Protein AF-A0A949GZ49-F1 (afdb_monomer)

Structure (mmCIF, N/CA/C/O backbone):
data_AF-A0A949GZ49-F1
#
_entry.id   AF-A0A949GZ49-F1
#
loop_
_atom_site.group_PDB
_atom_site.id
_atom_site.type_symbol
_atom_site.label_atom_id
_atom_site.label_alt_id
_atom_site.label_comp_id
_atom_site.label_asym_id
_atom_site.label_entity_id
_atom_site.label_seq_id
_atom_site.pdbx_PDB_ins_code
_atom_site.Cartn_x
_atom_site.Cartn_y
_atom_site.Cartn_z
_atom_site.occupancy
_atom_site.B_iso_or_equiv
_atom_site.auth_seq_id
_atom_site.auth_comp_id
_atom_site.auth_asym_id
_atom_site.auth_atom_id
_atom_site.pdbx_PDB_model_num
ATOM 1 N N . ASP A 1 1 ? -13.780 -8.168 5.987 1.00 76.44 1 ASP A N 1
ATOM 2 C CA . ASP A 1 1 ? -13.188 -8.749 7.211 1.00 76.44 1 ASP A CA 1
ATOM 3 C C . ASP A 1 1 ? -11.994 -7.956 7.719 1.00 76.44 1 ASP A C 1
ATOM 5 O O . ASP A 1 1 ? -12.125 -7.357 8.774 1.00 76.44 1 ASP A O 1
ATOM 9 N N . TYR A 1 2 ? -10.907 -7.809 6.954 1.00 85.75 2 TYR A N 1
ATOM 10 C CA . TYR A 1 2 ? -9.703 -7.082 7.402 1.00 85.75 2 TYR A CA 1
ATOM 11 C C . TYR A 1 2 ? -9.931 -5.658 7.941 1.00 85.75 2 TYR A C 1
ATOM 13 O O . TYR A 1 2 ? -9.357 -5.313 8.965 1.00 85.75 2 TYR A O 1
ATOM 21 N N . LEU A 1 3 ? -10.785 -4.834 7.319 1.00 88.12 3 LEU A N 1
ATOM 22 C CA . LEU A 1 3 ? -11.087 -3.490 7.844 1.00 88.12 3 LEU A CA 1
ATOM 23 C C . LEU A 1 3 ? -11.721 -3.550 9.244 1.00 88.12 3 LEU A C 1
ATOM 25 O O . LEU A 1 3 ? -11.321 -2.817 10.144 1.00 88.12 3 LEU A O 1
ATOM 29 N N . ILE A 1 4 ? -12.680 -4.456 9.438 1.00 89.75 4 ILE A N 1
ATOM 30 C CA . ILE A 1 4 ? -13.320 -4.661 10.742 1.00 89.75 4 ILE A CA 1
ATOM 31 C C . ILE A 1 4 ? -12.276 -5.166 11.742 1.00 89.75 4 ILE A C 1
ATOM 33 O O . ILE A 1 4 ? -12.217 -4.661 12.858 1.00 89.75 4 ILE A O 1
ATOM 37 N N . SER A 1 5 ? -11.402 -6.091 11.331 1.00 92.00 5 SER A N 1
ATOM 38 C CA . SER A 1 5 ? -10.297 -6.576 12.162 1.00 92.00 5 SER A CA 1
ATOM 39 C C . SER A 1 5 ? -9.353 -5.446 12.586 1.00 92.00 5 SER A C 1
ATOM 41 O O . SER A 1 5 ? -9.060 -5.331 13.773 1.00 92.00 5 SER A O 1
ATOM 43 N N . ALA A 1 6 ? -8.941 -4.572 11.660 1.00 91.31 6 ALA A N 1
ATOM 44 C CA . ALA A 1 6 ? -8.099 -3.414 11.962 1.00 91.31 6 ALA A CA 1
ATOM 45 C C . ALA A 1 6 ? -8.765 -2.480 12.980 1.00 91.31 6 ALA A C 1
ATOM 47 O O . ALA A 1 6 ? -8.128 -2.051 13.935 1.00 91.31 6 ALA A O 1
ATOM 48 N N . MET A 1 7 ? -10.062 -2.205 12.817 1.00 92.38 7 MET A N 1
ATOM 49 C CA . MET A 1 7 ? -10.809 -1.369 13.758 1.00 92.38 7 MET A CA 1
ATOM 50 C C . MET A 1 7 ? -11.010 -2.047 15.120 1.00 92.38 7 MET A C 1
ATOM 52 O O . MET A 1 7 ? -11.008 -1.366 16.137 1.00 92.38 7 MET A O 1
ATOM 56 N N . SER A 1 8 ? -11.144 -3.375 15.157 1.00 93.62 8 SER A N 1
ATOM 57 C CA . SER A 1 8 ? -11.405 -4.133 16.390 1.00 93.62 8 SER A CA 1
ATOM 58 C C . SER A 1 8 ? -10.213 -4.236 17.344 1.00 93.62 8 SER A C 1
ATOM 60 O O . SER A 1 8 ? -10.407 -4.481 18.531 1.00 93.62 8 SER A O 1
ATOM 62 N N . VAL A 1 9 ? -8.984 -4.061 16.843 1.00 94.00 9 VAL A N 1
ATOM 63 C CA . VAL A 1 9 ? -7.762 -4.075 17.670 1.00 94.00 9 VAL A CA 1
ATOM 64 C C . VAL A 1 9 ? -7.407 -2.694 18.232 1.00 94.00 9 VAL A C 1
ATOM 66 O O . VAL A 1 9 ? -6.477 -2.571 19.033 1.00 94.00 9 VAL A O 1
ATOM 69 N N . MET A 1 10 ? -8.148 -1.661 17.825 1.00 93.19 10 MET A N 1
ATOM 70 C CA . MET A 1 10 ? -8.032 -0.297 18.331 1.00 93.19 10 MET A CA 1
ATOM 71 C C . MET A 1 10 ? -9.111 -0.017 19.391 1.00 93.19 10 MET A C 1
ATOM 73 O O . MET A 1 10 ? -10.138 -0.699 19.419 1.00 93.19 10 MET A O 1
ATOM 77 N N . PRO A 1 11 ? -8.912 0.988 20.265 1.00 92.38 11 PRO A N 1
ATOM 78 C CA . PRO A 1 11 ? -9.971 1.470 21.147 1.00 92.38 11 PRO A CA 1
ATOM 79 C C . PRO A 1 11 ? -11.220 1.890 20.364 1.00 92.38 11 PRO A C 1
ATOM 81 O O . PRO A 1 11 ? -11.144 2.240 19.188 1.00 92.38 11 PRO A O 1
ATOM 84 N N . GLN A 1 12 ? -12.379 1.897 21.020 1.00 93.00 12 GLN A N 1
ATOM 85 C CA . GLN A 1 12 ? -13.604 2.366 20.382 1.00 93.00 12 GLN A CA 1
ATOM 86 C C . GLN A 1 12 ? -13.526 3.887 20.137 1.00 93.00 12 GLN A C 1
ATOM 88 O O . GLN A 1 12 ? -13.326 4.632 21.096 1.00 93.00 12 GLN A O 1
ATOM 93 N N . PRO A 1 13 ? -13.707 4.367 18.892 1.00 94.12 13 PRO A N 1
ATOM 94 C CA . PRO A 1 13 ? -13.773 5.799 18.613 1.00 94.12 13 PRO A CA 1
ATOM 95 C C . PRO A 1 13 ? -15.098 6.396 19.101 1.00 94.12 13 PRO A C 1
ATOM 97 O O . PRO A 1 13 ? -16.122 5.707 19.137 1.00 94.12 13 PRO A O 1
ATOM 100 N N . ALA A 1 14 ? -15.108 7.700 19.383 1.00 94.81 14 ALA A N 1
ATOM 101 C CA . ALA A 1 14 ? -16.332 8.425 19.732 1.00 94.81 14 ALA A CA 1
ATOM 102 C C . ALA A 1 14 ? -17.316 8.489 18.550 1.00 94.81 14 ALA A C 1
ATOM 104 O O . ALA A 1 14 ? -18.533 8.418 18.725 1.00 94.81 14 ALA A O 1
ATOM 105 N N . ALA A 1 15 ? -16.786 8.591 17.329 1.00 95.94 15 ALA A N 1
ATOM 106 C CA . ALA A 1 15 ? -17.558 8.554 16.096 1.00 95.94 15 ALA A CA 1
ATOM 107 C C . ALA A 1 15 ? -16.725 7.997 14.937 1.00 95.94 15 ALA A C 1
ATOM 109 O O . ALA A 1 15 ? -15.505 8.148 14.900 1.00 95.94 15 ALA A O 1
ATOM 110 N N . VAL A 1 1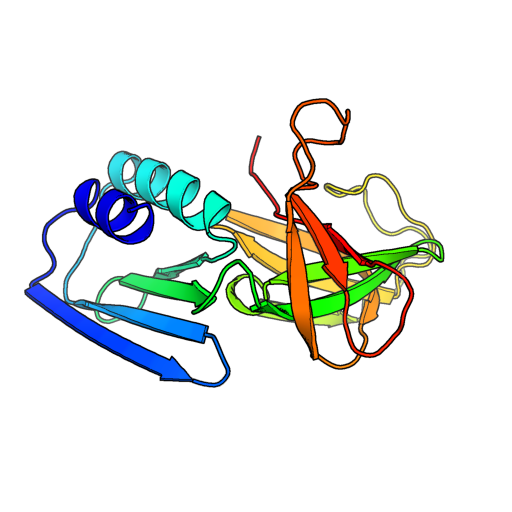6 ? -17.409 7.400 13.959 1.00 96.25 16 VAL A N 1
ATOM 111 C CA . VAL A 1 16 ? -16.810 6.938 12.702 1.00 96.25 16 VAL A CA 1
ATOM 112 C C . VAL A 1 16 ? -17.462 7.684 11.547 1.00 96.25 16 VAL A C 1
ATOM 114 O O . VAL A 1 16 ? -18.686 7.658 11.407 1.00 96.25 16 VAL A O 1
ATOM 117 N N . LYS A 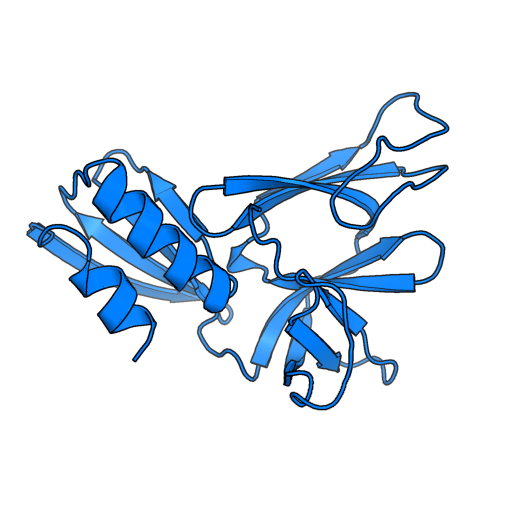1 17 ? -16.658 8.331 10.701 1.00 96.50 17 LYS A N 1
ATOM 118 C CA . LYS A 1 17 ? -17.128 8.972 9.465 1.00 96.50 17 LYS A CA 1
ATOM 119 C C . LYS A 1 17 ? -16.378 8.385 8.281 1.00 96.50 17 LYS A C 1
ATOM 121 O O . LYS A 1 17 ? -15.156 8.364 8.270 1.00 96.50 17 LYS A O 1
ATOM 126 N N . GLY A 1 18 ? -17.115 7.901 7.288 1.00 95.81 18 GLY A N 1
ATOM 127 C CA . GLY A 1 18 ? -16.549 7.312 6.080 1.00 95.81 18 GLY A CA 1
ATOM 128 C C . GLY A 1 18 ? -16.884 8.137 4.846 1.00 95.81 18 GLY A C 1
ATOM 129 O O . GLY A 1 18 ? -18.010 8.608 4.695 1.00 95.81 18 GLY A O 1
ATOM 130 N N . SER A 1 19 ? -15.930 8.265 3.931 1.00 96.75 19 SER A N 1
ATOM 131 C CA . SER A 1 19 ? -16.175 8.760 2.578 1.00 96.75 19 SER A CA 1
ATOM 132 C C . SER A 1 19 ? -15.391 7.943 1.555 1.00 96.75 19 SER A C 1
ATOM 134 O O . SER A 1 19 ? -14.380 7.321 1.877 1.00 96.75 19 SER A O 1
ATOM 136 N N . CYS A 1 20 ? -15.874 7.917 0.314 1.00 96.31 20 CYS A N 1
ATOM 137 C CA . CYS A 1 20 ? -15.210 7.245 -0.797 1.00 96.31 20 CYS A CA 1
ATOM 138 C C . CYS A 1 20 ? -15.026 8.235 -1.943 1.00 96.31 20 CYS A C 1
ATOM 140 O O . CYS A 1 20 ? -16.000 8.823 -2.414 1.00 96.31 20 CYS A O 1
ATOM 142 N 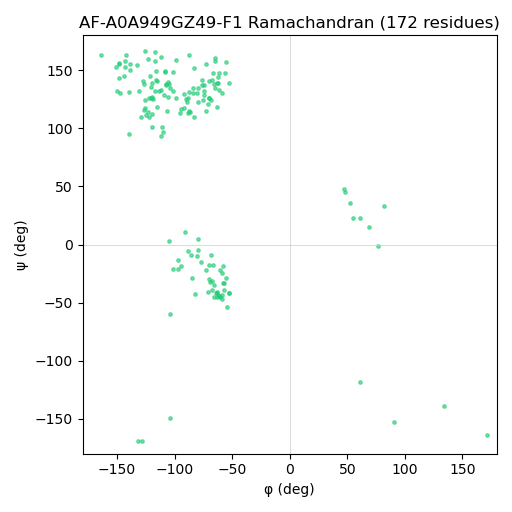N . GLN A 1 21 ? -13.789 8.419 -2.397 1.00 93.38 21 GLN A N 1
ATOM 143 C CA . GLN A 1 21 ? -13.458 9.287 -3.525 1.00 93.38 21 GLN A CA 1
ATOM 144 C C . GLN A 1 21 ? -12.394 8.612 -4.383 1.00 93.38 21 GLN A C 1
ATOM 146 O O . GLN A 1 21 ? -11.391 8.133 -3.862 1.00 93.38 21 GLN A O 1
ATOM 151 N N . HIS A 1 22 ? -12.597 8.563 -5.703 1.00 91.00 22 HIS A N 1
ATOM 152 C CA . HIS A 1 22 ? -11.626 8.000 -6.656 1.00 91.00 22 HIS A CA 1
ATOM 153 C C . HIS A 1 22 ? -11.050 6.633 -6.227 1.00 91.00 22 HIS A C 1
ATOM 155 O O . HIS A 1 22 ? -9.837 6.436 -6.231 1.00 91.00 22 HIS A O 1
ATOM 161 N N . GLN A 1 23 ? -11.923 5.704 -5.824 1.00 92.62 23 GLN A N 1
ATOM 162 C CA . GLN A 1 23 ? -11.565 4.364 -5.327 1.00 92.62 23 GLN A CA 1
ATOM 163 C C . GLN A 1 23 ? -10.697 4.332 -4.061 1.00 92.62 23 GLN A C 1
ATOM 165 O O . GLN A 1 23 ? -9.999 3.357 -3.790 1.00 92.62 23 GLN A O 1
ATOM 170 N N . THR A 1 24 ? -10.735 5.401 -3.275 1.00 95.81 24 THR A N 1
ATOM 171 C CA . THR A 1 24 ? -10.056 5.500 -1.983 1.00 95.81 24 THR A CA 1
ATOM 172 C C . THR A 1 24 ? -11.101 5.744 -0.904 1.00 95.81 24 THR A C 1
ATOM 174 O O . THR A 1 24 ? -11.923 6.653 -1.025 1.00 95.81 24 THR A O 1
ATOM 177 N N . LEU A 1 25 ? -11.089 4.909 0.129 1.00 97.12 25 LEU A N 1
ATOM 178 C CA . LEU A 1 25 ? -11.856 5.074 1.352 1.00 97.12 25 LEU A CA 1
ATOM 179 C C . LEU A 1 25 ? -11.060 5.926 2.334 1.00 97.12 25 LEU A C 1
ATOM 181 O O . LEU A 1 25 ? -9.898 5.636 2.612 1.00 97.12 25 LEU A O 1
ATOM 185 N N . PHE A 1 26 ? -11.720 6.935 2.885 1.00 97.44 26 PHE A N 1
ATOM 186 C CA . PHE A 1 26 ? -11.232 7.740 3.995 1.00 97.44 26 PHE A CA 1
ATOM 187 C C . PHE A 1 26 ? -12.158 7.490 5.176 1.00 97.44 26 PHE A C 1
ATOM 189 O O . PHE A 1 26 ? -13.362 7.737 5.071 1.00 97.44 26 PHE A O 1
ATOM 196 N N . ILE A 1 27 ? -11.614 6.960 6.268 1.00 97.44 27 ILE A N 1
ATOM 197 C CA . ILE A 1 27 ? -12.371 6.625 7.473 1.00 97.44 27 ILE A CA 1
ATOM 198 C C . ILE A 1 27 ? -11.761 7.387 8.640 1.00 97.44 27 ILE A C 1
ATOM 200 O O . ILE A 1 27 ? -10.659 7.072 9.079 1.00 97.44 27 ILE A O 1
ATOM 204 N N . ASP A 1 28 ? -12.496 8.373 9.131 1.00 97.00 28 ASP A N 1
ATOM 205 C CA . ASP A 1 28 ? -12.145 9.165 10.300 1.00 97.00 28 ASP A CA 1
ATOM 206 C C . ASP A 1 28 ? -12.684 8.502 11.563 1.00 97.00 28 ASP A C 1
ATOM 208 O O . ASP A 1 28 ? -13.878 8.203 11.664 1.00 97.00 28 ASP A O 1
ATOM 212 N N . LEU A 1 29 ? -11.788 8.283 12.519 1.00 96.44 29 LEU A N 1
ATOM 213 C CA . LEU A 1 29 ? -12.030 7.694 13.827 1.00 96.44 29 LEU A CA 1
ATOM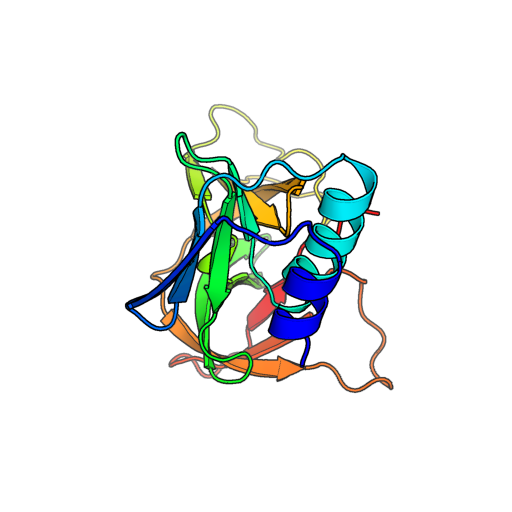 214 C C . LEU A 1 29 ? -11.814 8.787 14.879 1.00 96.44 29 LEU A C 1
ATOM 216 O O . LEU A 1 29 ? -10.685 9.047 15.304 1.00 96.44 29 LEU A O 1
ATOM 220 N N . ALA A 1 30 ? -12.903 9.458 15.251 1.00 95.75 30 ALA A N 1
ATOM 221 C CA . ALA A 1 30 ? -12.858 10.638 16.107 1.00 95.75 30 ALA A CA 1
ATOM 222 C C . ALA A 1 30 ? -12.468 10.291 17.552 1.00 95.75 30 ALA A C 1
ATOM 224 O O . ALA A 1 30 ? -12.931 9.287 18.101 1.00 95.75 30 ALA A O 1
ATOM 225 N N . GLU A 1 31 ? -11.647 11.157 18.150 1.00 92.81 31 GLU A N 1
ATOM 226 C CA . GLU A 1 31 ? -11.147 11.101 19.531 1.00 92.81 31 GLU A CA 1
ATOM 227 C C . GLU A 1 31 ? -10.438 9.782 19.877 1.00 92.81 31 GLU A C 1
ATOM 229 O O . GLU A 1 31 ? -10.331 9.384 21.037 1.00 92.81 31 GLU A O 1
ATOM 234 N N . LEU A 1 32 ? -9.946 9.076 18.857 1.00 91.12 32 LEU A N 1
ATOM 235 C CA . LEU A 1 32 ? -9.269 7.807 19.041 1.00 91.12 32 LEU A CA 1
ATOM 236 C C . LEU A 1 32 ? -7.777 8.037 19.277 1.00 91.12 32 LEU A C 1
ATOM 238 O O . LEU A 1 32 ? -7.038 8.432 18.376 1.00 91.12 32 LEU A O 1
ATOM 242 N N . HIS A 1 33 ? -7.339 7.719 20.491 1.00 87.88 33 HIS A N 1
ATOM 243 C CA . HIS A 1 33 ? -5.932 7.648 20.868 1.00 87.88 33 HIS A CA 1
ATOM 244 C C . HIS A 1 33 ? -5.566 6.185 21.119 1.00 87.88 33 HIS A C 1
ATOM 246 O O . HIS A 1 33 ? -5.908 5.609 22.152 1.00 87.88 33 HIS A O 1
ATOM 252 N N . ALA A 1 34 ? -4.910 5.558 20.143 1.00 86.44 34 ALA A N 1
ATOM 253 C CA . ALA A 1 34 ? -4.453 4.180 20.266 1.00 86.44 34 ALA A CA 1
ATOM 254 C C . ALA A 1 34 ? -3.097 4.127 20.981 1.00 86.44 34 ALA A C 1
ATOM 256 O O . ALA A 1 34 ? -2.181 4.874 20.647 1.00 86.44 34 ALA A O 1
ATOM 257 N N . GLY A 1 35 ? -2.949 3.209 21.939 1.00 90.56 35 GLY A N 1
ATOM 258 C CA . GLY A 1 35 ? -1.626 2.854 22.455 1.00 90.56 35 GLY A CA 1
ATOM 259 C C . GLY A 1 35 ? -0.767 2.202 21.365 1.00 90.56 35 GLY A C 1
ATOM 260 O O . GLY A 1 35 ? -1.303 1.633 20.411 1.00 90.56 35 GLY A O 1
ATOM 261 N N . ALA A 1 36 ? 0.558 2.245 21.531 1.00 91.25 36 ALA A N 1
ATOM 262 C CA . ALA A 1 36 ? 1.515 1.764 20.529 1.00 91.25 36 ALA A CA 1
ATOM 263 C C . ALA A 1 36 ? 1.236 0.321 20.062 1.00 91.25 36 ALA A C 1
ATOM 265 O O . ALA A 1 36 ? 1.246 0.054 18.867 1.00 91.25 36 ALA A O 1
ATOM 266 N N . GLU A 1 37 ? 0.897 -0.588 20.981 1.00 93.81 37 GLU A N 1
ATOM 267 C CA . GLU A 1 37 ? 0.622 -1.995 20.655 1.00 93.81 37 GLU A CA 1
ATOM 268 C C . GLU A 1 37 ? -0.633 -2.172 19.777 1.00 93.81 37 GLU A C 1
ATOM 270 O O . GLU A 1 37 ? -0.621 -2.913 18.791 1.00 93.81 37 GLU A O 1
ATOM 275 N N . SER A 1 38 ? -1.729 -1.484 20.113 1.00 93.88 38 SER A N 1
ATOM 276 C CA . SER A 1 38 ? -2.960 -1.501 19.311 1.00 93.88 38 SER A CA 1
ATOM 277 C C . SER A 1 38 ? -2.725 -0.905 17.928 1.00 93.88 38 SER A C 1
ATOM 279 O O . SER A 1 38 ? -3.221 -1.438 16.934 1.00 93.88 38 SER A O 1
ATOM 281 N N . LEU A 1 39 ? -1.956 0.184 17.863 1.00 94.12 39 LEU A N 1
ATOM 282 C CA . LEU A 1 39 ? -1.634 0.854 16.613 1.00 94.12 39 LEU A CA 1
ATOM 283 C C . LEU A 1 39 ? -0.731 -0.010 15.724 1.00 94.12 39 LEU A C 1
ATOM 285 O O . LEU A 1 39 ? -0.969 -0.087 14.524 1.00 94.12 39 LEU A O 1
ATOM 289 N N . GLU A 1 40 ? 0.237 -0.726 16.295 1.00 94.25 40 GLU A N 1
ATOM 290 C CA . GLU A 1 40 ? 1.089 -1.672 15.566 1.00 94.25 40 GLU A CA 1
ATOM 291 C C . GLU A 1 40 ? 0.271 -2.839 14.986 1.00 94.25 40 GLU A C 1
ATOM 293 O O . GLU A 1 40 ? 0.402 -3.183 13.809 1.00 94.25 40 GLU A O 1
ATOM 298 N N . LYS A 1 41 ? -0.639 -3.422 15.780 1.00 94.75 41 LYS A N 1
ATOM 299 C CA . LYS A 1 41 ? -1.552 -4.480 15.309 1.00 94.75 41 LYS A CA 1
ATOM 300 C C . LYS A 1 41 ? -2.452 -3.983 14.177 1.00 94.75 41 LYS A C 1
ATOM 302 O O . LYS A 1 41 ? -2.604 -4.672 13.168 1.00 94.75 41 LYS A O 1
ATOM 307 N N . ALA A 1 42 ? -3.025 -2.788 14.327 1.00 95.56 42 ALA A N 1
ATOM 308 C CA . ALA A 1 42 ? -3.832 -2.164 13.284 1.00 95.56 42 ALA A CA 1
ATOM 309 C C . ALA A 1 42 ? -2.996 -1.874 12.028 1.00 95.56 42 ALA A C 1
ATOM 311 O O . ALA A 1 42 ? -3.456 -2.150 10.922 1.00 95.56 42 ALA A O 1
ATOM 312 N N . SER A 1 43 ? -1.761 -1.388 12.199 1.00 95.19 43 SER A N 1
ATOM 313 C CA . SER A 1 43 ? -0.811 -1.105 11.120 1.00 95.19 43 SER A CA 1
ATOM 314 C C . SER A 1 43 ? -0.601 -2.331 10.240 1.00 95.19 43 SER A C 1
ATOM 316 O O . SER A 1 43 ? -0.871 -2.259 9.045 1.00 95.19 43 SER A O 1
ATOM 318 N N . LYS A 1 44 ? -0.250 -3.483 10.828 1.00 94.06 44 LYS A N 1
ATOM 319 C CA . LYS A 1 44 ? -0.020 -4.738 10.087 1.00 94.06 44 LYS A CA 1
ATOM 320 C C . LYS A 1 44 ? -1.237 -5.158 9.257 1.00 94.06 44 LYS A C 1
ATOM 322 O O . LYS A 1 44 ? -1.103 -5.596 8.119 1.00 94.06 44 LYS A O 1
ATOM 327 N N . ILE A 1 45 ? -2.446 -4.977 9.789 1.00 94.88 45 ILE A N 1
ATOM 328 C CA . ILE A 1 45 ? -3.681 -5.291 9.054 1.00 94.88 45 ILE A CA 1
ATOM 329 C C . ILE A 1 45 ? -3.923 -4.281 7.921 1.00 94.88 45 ILE A C 1
ATOM 331 O O . ILE A 1 45 ? -4.316 -4.659 6.818 1.00 94.88 45 ILE A O 1
ATOM 335 N N . VAL A 1 46 ? -3.678 -2.994 8.167 1.00 95.94 46 VAL A N 1
ATOM 336 C CA . VAL A 1 46 ? -3.824 -1.929 7.164 1.00 95.94 46 VAL A CA 1
ATOM 337 C C . VAL A 1 46 ? -2.783 -2.048 6.041 1.00 95.94 46 VAL A C 1
ATOM 339 O O . VAL A 1 46 ? -3.102 -1.746 4.890 1.00 95.94 46 VAL A O 1
ATOM 342 N N . GLN A 1 47 ? -1.585 -2.556 6.333 1.00 94.06 47 GLN A N 1
ATOM 343 C CA . GLN A 1 47 ? -0.563 -2.886 5.333 1.00 94.06 47 GLN A CA 1
ATOM 344 C C . GLN A 1 47 ? -1.052 -3.964 4.360 1.00 94.06 47 GLN A C 1
ATOM 346 O O . GLN A 1 47 ? -0.939 -3.776 3.151 1.00 94.06 47 GLN A O 1
ATOM 351 N N . ILE A 1 48 ? -1.693 -5.033 4.855 1.00 91.75 48 ILE A N 1
ATOM 352 C CA . ILE A 1 48 ? -2.316 -6.078 4.010 1.00 91.75 48 ILE A CA 1
ATOM 353 C C . ILE A 1 48 ? -3.376 -5.476 3.073 1.00 91.75 48 ILE A C 1
ATOM 355 O O . ILE A 1 48 ? -3.549 -5.918 1.940 1.00 91.75 48 ILE A O 1
ATOM 359 N N . LEU A 1 49 ? -4.072 -4.434 3.530 1.00 93.38 49 LEU A N 1
ATOM 360 C CA . LEU A 1 49 ? -5.052 -3.692 2.737 1.00 93.38 49 LEU A CA 1
ATOM 361 C C . LEU A 1 49 ? -4.421 -2.677 1.767 1.00 93.38 49 LEU A C 1
ATOM 363 O O . LEU A 1 49 ? -5.158 -1.929 1.128 1.00 93.38 49 LEU A O 1
ATOM 367 N N . ALA A 1 50 ? -3.091 -2.621 1.663 1.00 95.12 50 ALA A N 1
ATOM 368 C CA . ALA A 1 50 ? -2.348 -1.631 0.889 1.00 95.12 50 ALA A CA 1
ATOM 369 C C . ALA A 1 50 ? -2.819 -0.193 1.163 1.00 95.12 50 ALA A C 1
ATOM 371 O O . ALA A 1 50 ? -3.058 0.603 0.245 1.00 95.12 50 ALA A O 1
ATOM 372 N N . GLY A 1 51 ? -3.004 0.124 2.444 1.00 96.81 51 GLY A N 1
ATOM 373 C CA . GLY A 1 51 ? -3.418 1.437 2.912 1.00 96.81 51 GLY A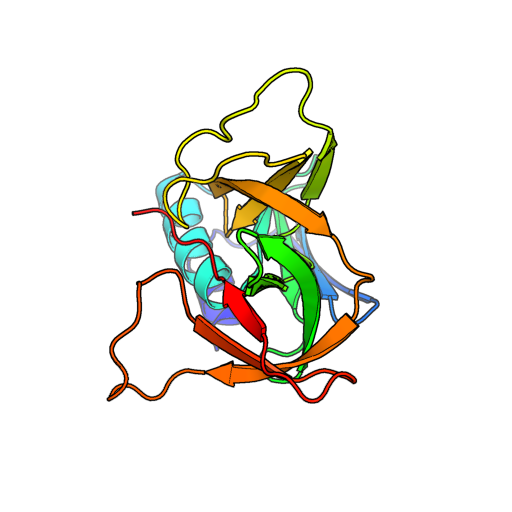 CA 1
ATOM 374 C C . GLY A 1 51 ? -2.503 1.987 3.996 1.00 96.81 51 GLY A C 1
ATOM 375 O O . GLY A 1 51 ? -1.425 1.452 4.269 1.00 96.81 51 GLY A O 1
ATOM 376 N N . ARG A 1 52 ? -2.948 3.073 4.625 1.00 97.62 52 ARG A N 1
ATOM 377 C CA . ARG A 1 52 ? -2.217 3.746 5.698 1.00 97.62 52 ARG A CA 1
ATOM 378 C C . ARG A 1 52 ? -3.123 4.271 6.799 1.00 97.62 52 ARG A C 1
ATOM 380 O O . ARG A 1 52 ? -4.329 4.434 6.613 1.00 97.62 52 ARG A O 1
ATOM 387 N N . ILE A 1 53 ? -2.495 4.564 7.926 1.00 97.31 53 ILE A N 1
ATOM 388 C CA . ILE A 1 53 ? -3.064 5.226 9.090 1.00 97.31 53 ILE A CA 1
ATOM 389 C C . ILE A 1 53 ? -2.367 6.583 9.226 1.00 97.31 53 ILE A C 1
ATOM 391 O O . ILE A 1 53 ? -1.142 6.686 9.143 1.00 97.31 53 ILE A O 1
ATOM 395 N N . GLU A 1 54 ? -3.146 7.640 9.406 1.00 95.81 54 GLU A N 1
ATOM 396 C CA . GLU A 1 54 ? -2.653 8.986 9.682 1.00 95.81 54 GLU A CA 1
ATOM 397 C C . GLU A 1 54 ? -3.212 9.476 11.014 1.00 95.81 54 GLU A C 1
ATOM 399 O O . GLU A 1 54 ? -4.404 9.339 11.287 1.00 95.81 54 GLU A O 1
ATOM 404 N N . GLU A 1 55 ? -2.354 10.081 11.829 1.00 93.56 55 GLU A N 1
ATOM 405 C CA . GLU A 1 55 ? -2.810 10.896 12.947 1.00 93.56 55 GLU A CA 1
ATOM 406 C C . GLU A 1 55 ? -3.345 12.228 12.422 1.00 93.56 55 GLU A C 1
ATOM 408 O O . GLU A 1 55 ? -2.764 12.865 11.540 1.00 93.56 55 GLU A O 1
ATOM 413 N N . THR A 1 56 ? -4.471 12.649 12.977 1.00 92.81 56 THR A N 1
ATOM 414 C CA . THR A 1 56 ? -5.123 13.921 12.683 1.00 92.81 56 THR A CA 1
ATOM 415 C C . THR A 1 56 ? -5.345 14.678 13.987 1.00 92.81 56 THR A C 1
ATOM 417 O O . THR A 1 56 ? -5.281 14.103 15.072 1.00 92.81 56 THR A O 1
ATOM 420 N N . ALA A 1 57 ? -5.671 15.968 13.898 1.00 90.44 57 ALA A N 1
ATOM 421 C CA . ALA A 1 57 ? -6.026 16.752 15.081 1.00 90.44 57 ALA A CA 1
ATOM 422 C C . ALA A 1 57 ? -7.269 16.210 15.821 1.00 90.44 57 ALA A C 1
ATOM 424 O O . ALA A 1 57 ? -7.439 16.491 17.003 1.00 90.44 57 ALA A O 1
ATOM 425 N N . GLU A 1 58 ? -8.127 15.443 15.139 1.00 90.44 58 GLU A N 1
ATOM 426 C CA . GLU A 1 58 ? -9.397 14.935 15.670 1.00 90.44 58 GLU A CA 1
ATOM 427 C C . GLU A 1 58 ? -9.349 13.441 16.039 1.00 90.44 58 GLU A C 1
ATOM 429 O O . GLU A 1 58 ? -10.373 12.893 16.433 1.00 90.44 58 GLU A O 1
ATOM 434 N N . GLY A 1 59 ? -8.203 12.759 15.912 1.00 95.06 59 GLY A N 1
ATOM 435 C CA . GLY A 1 59 ? -8.079 11.310 16.126 1.00 95.06 59 GLY A CA 1
ATOM 436 C C . GLY A 1 59 ? -7.272 10.635 15.019 1.00 95.06 59 GLY A C 1
ATOM 437 O O . GLY A 1 59 ? -6.286 11.198 14.543 1.00 95.06 59 GLY A O 1
ATOM 438 N N . LEU A 1 60 ? -7.695 9.454 14.562 1.00 96.38 60 LEU A N 1
ATOM 439 C CA . LEU A 1 60 ? -7.018 8.721 13.483 1.00 96.38 60 LEU A CA 1
ATOM 440 C C . LEU A 1 60 ? -7.822 8.730 12.184 1.00 96.38 60 LEU A C 1
ATOM 442 O O . LEU A 1 60 ? -9.050 8.688 12.195 1.00 96.38 60 LEU A O 1
ATOM 446 N N . ARG A 1 61 ? -7.117 8.683 11.056 1.00 97.12 61 ARG A N 1
ATOM 447 C CA . ARG A 1 61 ? -7.690 8.472 9.728 1.00 97.12 61 ARG A CA 1
ATOM 448 C C . ARG A 1 61 ? -7.102 7.219 9.094 1.00 97.12 61 ARG A C 1
ATOM 450 O O . ARG A 1 61 ? -5.890 7.109 8.940 1.00 97.12 61 ARG A O 1
ATOM 457 N N . LEU A 1 62 ? -7.963 6.302 8.664 1.00 97.81 62 LEU A N 1
ATOM 458 C CA . LEU A 1 62 ? -7.585 5.200 7.780 1.00 97.81 62 LEU A CA 1
ATOM 459 C C . LEU A 1 62 ? -7.793 5.636 6.330 1.00 97.81 62 LEU A C 1
ATOM 461 O O . LEU A 1 62 ? -8.872 6.113 5.969 1.00 97.81 62 LEU A O 1
ATOM 465 N N . ILE A 1 63 ? -6.774 5.447 5.498 1.00 98.06 63 ILE A N 1
ATOM 466 C CA . ILE A 1 63 ? -6.830 5.703 4.058 1.00 98.06 63 ILE A CA 1
ATOM 467 C C . ILE A 1 63 ? -6.547 4.385 3.360 1.00 98.06 63 ILE A C 1
ATOM 469 O O . ILE A 1 63 ? -5.446 3.847 3.451 1.00 98.06 63 ILE A O 1
ATOM 473 N N . LEU A 1 64 ? -7.561 3.842 2.695 1.00 97.25 64 LEU A N 1
ATOM 474 C CA . LEU A 1 64 ? -7.550 2.484 2.159 1.00 97.25 64 LEU A CA 1
ATOM 475 C C . LEU A 1 64 ? -8.050 2.486 0.714 1.00 97.25 64 LEU A C 1
ATOM 477 O O . LEU A 1 64 ? -8.864 3.334 0.350 1.00 97.25 64 LEU A O 1
ATOM 481 N N . PRO A 1 65 ? -7.660 1.522 -0.123 1.00 96.19 65 PRO A N 1
ATOM 482 C CA . PRO A 1 65 ? -8.367 1.281 -1.370 1.00 96.19 65 PRO A CA 1
ATOM 483 C C . PRO A 1 65 ? -9.819 0.868 -1.105 1.00 96.19 65 PRO A C 1
ATOM 485 O O . PRO A 1 65 ? -10.109 0.127 -0.168 1.00 96.19 65 PRO A O 1
ATOM 488 N N . SER A 1 66 ? -10.749 1.295 -1.959 1.00 94.88 66 SER A N 1
ATOM 489 C CA . SER A 1 66 ? -12.144 0.836 -1.883 1.00 94.88 66 SER A CA 1
ATOM 490 C C . SER A 1 66 ? -12.345 -0.575 -2.439 1.00 94.88 66 SER A C 1
ATOM 492 O O . SER A 1 66 ? -13.404 -1.167 -2.251 1.00 94.88 66 SER A O 1
ATOM 494 N N . SER A 1 67 ? -11.364 -1.095 -3.178 1.00 92.75 67 SER A N 1
ATOM 495 C CA . SER A 1 67 ? -11.353 -2.441 -3.743 1.00 92.75 67 SER A CA 1
ATOM 496 C C . SER A 1 67 ? -9.914 -2.934 -3.848 1.00 92.75 67 SER A C 1
ATOM 498 O O . SER A 1 67 ? -9.063 -2.222 -4.368 1.00 92.75 67 SER A O 1
ATOM 500 N N . LEU A 1 68 ? -9.656 -4.162 -3.394 1.00 88.75 68 LEU A N 1
ATOM 501 C CA . LEU A 1 68 ? -8.361 -4.829 -3.579 1.00 88.75 68 LEU A CA 1
ATOM 502 C C . LEU A 1 68 ? -8.248 -5.567 -4.915 1.00 88.75 68 LEU A C 1
ATOM 504 O O . LEU A 1 68 ? -7.167 -6.024 -5.245 1.00 88.75 68 LEU A O 1
ATOM 508 N N . SER A 1 69 ? -9.338 -5.694 -5.676 1.00 92.94 69 SER A N 1
ATOM 509 C CA . SER A 1 69 ? -9.323 -6.270 -7.028 1.00 92.94 69 SER A CA 1
ATOM 510 C C . SER A 1 69 ? -9.203 -5.199 -8.110 1.00 92.94 69 SER A C 1
ATOM 512 O O . SER A 1 69 ? -8.871 -5.510 -9.251 1.00 92.94 69 SER A O 1
ATOM 514 N N . ARG A 1 70 ? -9.506 -3.939 -7.772 1.00 94.19 70 ARG A N 1
ATOM 515 C CA . ARG A 1 70 ? -9.428 -2.788 -8.670 1.00 94.19 70 ARG A CA 1
ATOM 516 C C . ARG A 1 70 ? -8.854 -1.591 -7.916 1.00 94.19 70 ARG A C 1
ATOM 518 O O . ARG A 1 70 ? -9.580 -0.888 -7.215 1.00 94.19 70 ARG A O 1
ATOM 525 N N . LEU A 1 71 ? -7.547 -1.406 -8.050 1.00 94.75 71 LEU A N 1
ATOM 526 C CA . LEU A 1 71 ? -6.748 -0.469 -7.271 1.00 94.75 71 LEU A CA 1
ATOM 527 C C . LEU A 1 71 ? -6.452 0.791 -8.070 1.00 94.75 71 LEU A C 1
ATOM 529 O O . LEU A 1 71 ? -5.939 0.719 -9.185 1.00 94.75 71 LEU A O 1
ATOM 533 N N . ARG A 1 72 ? -6.671 1.957 -7.461 1.00 96.38 72 ARG A N 1
ATOM 534 C CA . ARG A 1 72 ? -6.002 3.177 -7.911 1.00 96.38 72 ARG A CA 1
ATOM 535 C C . ARG A 1 72 ? -4.538 3.097 -7.488 1.00 96.38 72 ARG A C 1
ATOM 537 O O . ARG A 1 72 ? -4.239 3.082 -6.295 1.00 96.38 72 ARG A O 1
ATOM 544 N N . ALA A 1 73 ? -3.648 3.044 -8.462 1.00 96.56 73 ALA A N 1
ATOM 545 C CA . ALA A 1 73 ? -2.233 2.794 -8.272 1.00 96.56 73 ALA A CA 1
ATOM 546 C C . ALA A 1 73 ? -1.378 3.984 -8.723 1.00 96.56 73 ALA A C 1
ATOM 548 O O . ALA A 1 73 ? -1.800 4.816 -9.533 1.00 96.56 73 ALA A O 1
ATOM 549 N N . VAL A 1 74 ? -0.160 4.037 -8.188 1.00 97.50 74 VAL A N 1
ATOM 550 C CA . VAL A 1 74 ? 0.915 4.941 -8.603 1.00 97.50 74 VAL A CA 1
ATOM 551 C C . VAL A 1 74 ? 1.983 4.104 -9.288 1.00 97.50 74 VAL A C 1
ATOM 553 O O . VAL A 1 74 ? 2.801 3.499 -8.589 1.00 97.50 74 VAL A O 1
ATOM 556 N N . PRO A 1 75 ? 1.978 4.022 -10.629 1.00 97.06 75 PRO A N 1
ATOM 557 C CA . PRO A 1 75 ? 3.012 3.301 -11.340 1.00 97.06 75 PRO A CA 1
ATOM 558 C C . PRO A 1 75 ? 4.297 4.130 -11.385 1.00 97.06 75 PRO A C 1
ATOM 560 O O . PRO A 1 75 ? 4.268 5.350 -11.560 1.00 97.06 75 PRO A O 1
ATOM 563 N N . PHE A 1 76 ? 5.434 3.466 -11.254 1.00 96.25 76 PHE A N 1
ATOM 564 C CA . PHE A 1 76 ? 6.753 4.076 -11.336 1.00 96.25 76 PHE A CA 1
ATOM 565 C C . PHE A 1 76 ? 7.728 3.127 -12.023 1.00 96.25 76 PHE A C 1
ATOM 567 O O . PHE A 1 76 ? 7.555 1.909 -11.989 1.00 96.25 76 PHE A O 1
ATOM 574 N N . VAL A 1 77 ? 8.743 3.691 -12.667 1.00 94.19 77 VAL A N 1
ATOM 575 C CA . VAL A 1 77 ? 9.786 2.914 -13.339 1.00 94.19 77 VAL A CA 1
ATOM 576 C C . VAL A 1 77 ? 11.067 2.993 -12.542 1.00 94.19 77 VAL A C 1
ATOM 578 O O . VAL A 1 77 ? 11.436 4.055 -12.037 1.00 94.19 77 VAL A O 1
ATOM 581 N N . ARG A 1 78 ? 11.741 1.854 -12.439 1.00 92.06 78 ARG A N 1
ATOM 582 C CA . ARG A 1 78 ? 13.047 1.723 -11.809 1.00 92.06 78 ARG A CA 1
ATOM 583 C C . ARG A 1 78 ? 13.838 0.641 -12.522 1.00 92.06 78 ARG A C 1
ATOM 585 O O . ARG A 1 78 ? 13.329 -0.468 -12.692 1.00 92.06 78 ARG A O 1
ATOM 592 N N . ASN A 1 79 ? 15.081 0.939 -12.900 1.00 90.25 79 ASN A N 1
ATOM 593 C CA . ASN A 1 79 ? 15.973 -0.011 -13.579 1.00 90.25 79 ASN A CA 1
ATOM 594 C C . ASN A 1 79 ? 15.306 -0.649 -14.821 1.00 90.25 79 ASN A C 1
ATOM 596 O O . ASN A 1 79 ? 15.479 -1.834 -15.096 1.00 90.25 79 ASN A O 1
ATOM 600 N N . GLY A 1 80 ? 14.485 0.124 -15.542 1.00 89.81 80 GLY A N 1
ATOM 601 C CA . GLY A 1 80 ? 13.751 -0.335 -16.728 1.00 89.81 80 GLY A CA 1
ATOM 602 C C . GLY A 1 80 ? 12.517 -1.212 -16.463 1.00 89.81 80 GLY A C 1
ATOM 603 O O . GLY A 1 80 ? 11.833 -1.576 -17.416 1.00 89.81 80 GLY A O 1
ATOM 604 N N . LEU A 1 81 ? 12.193 -1.528 -15.205 1.00 93.06 81 LEU A N 1
ATOM 605 C CA . LEU A 1 81 ? 10.992 -2.276 -14.822 1.00 93.06 81 LEU A CA 1
ATOM 606 C C . LEU A 1 81 ? 9.909 -1.339 -14.287 1.00 93.06 81 LEU A C 1
ATOM 608 O O . LEU A 1 81 ? 10.212 -0.328 -13.654 1.00 93.06 81 LEU A O 1
ATOM 612 N N . THR A 1 82 ? 8.642 -1.696 -14.515 1.00 94.69 82 THR A N 1
ATOM 613 C CA . THR A 1 82 ? 7.499 -0.945 -13.980 1.00 94.69 82 THR A CA 1
ATOM 614 C C . THR A 1 82 ? 6.972 -1.624 -12.720 1.00 94.69 82 THR A C 1
ATOM 616 O O . THR A 1 82 ? 6.615 -2.804 -12.724 1.00 94.69 82 THR A O 1
ATOM 619 N N . TYR A 1 83 ? 6.881 -0.839 -11.657 1.00 96.50 83 TYR A N 1
ATOM 620 C CA . TYR A 1 83 ? 6.304 -1.195 -10.369 1.00 96.50 83 TYR A CA 1
ATOM 621 C C . TYR A 1 83 ? 5.098 -0.305 -10.097 1.00 96.50 83 TYR A C 1
ATOM 623 O O . TYR A 1 83 ? 4.914 0.730 -10.740 1.00 96.50 83 TYR A O 1
ATOM 631 N N . ALA A 1 84 ? 4.279 -0.678 -9.124 1.00 97.12 84 ALA A N 1
ATOM 632 C CA . ALA A 1 84 ? 3.206 0.172 -8.649 1.00 97.12 84 ALA A CA 1
ATOM 633 C C . ALA A 1 84 ? 2.930 -0.047 -7.167 1.00 97.12 84 ALA A C 1
ATOM 635 O O . ALA A 1 84 ? 2.955 -1.171 -6.671 1.00 97.12 84 ALA A O 1
ATOM 636 N N . VAL A 1 85 ? 2.604 1.044 -6.482 1.00 97.25 85 VAL A N 1
ATOM 637 C CA . VAL A 1 85 ? 2.067 1.033 -5.116 1.00 97.25 85 VAL A CA 1
ATOM 638 C C . VAL A 1 85 ? 0.621 1.505 -5.130 1.00 97.25 85 VAL A C 1
ATOM 640 O O . VAL A 1 85 ? 0.175 2.173 -6.067 1.00 97.25 85 VAL A O 1
ATOM 643 N N . SER A 1 86 ? -0.120 1.194 -4.072 1.00 96.94 86 SER A N 1
ATOM 644 C CA . SER A 1 86 ? -1.455 1.753 -3.878 1.00 96.94 86 SER A CA 1
ATOM 645 C C . SER A 1 86 ? -1.391 3.275 -3.718 1.00 96.94 86 SER A C 1
ATOM 647 O O . SER A 1 86 ? -0.555 3.804 -2.982 1.00 96.94 86 SER A O 1
ATOM 649 N N . TRP A 1 87 ? -2.329 3.996 -4.339 1.00 97.00 87 TRP A N 1
ATOM 650 C CA . TRP A 1 87 ? -2.508 5.432 -4.093 1.00 97.00 87 TRP A CA 1
ATOM 651 C C . TRP A 1 87 ? -2.764 5.730 -2.611 1.00 97.00 87 TRP A C 1
ATOM 653 O O . TRP A 1 87 ? -2.309 6.745 -2.090 1.00 97.00 87 TRP A O 1
ATOM 663 N N . ALA A 1 88 ? -3.435 4.814 -1.910 1.00 97.25 88 ALA A N 1
ATOM 664 C CA . ALA A 1 88 ? -3.699 4.950 -0.485 1.00 97.25 88 ALA A CA 1
ATOM 665 C C . ALA A 1 88 ? -2.421 4.891 0.372 1.00 97.25 88 ALA A C 1
ATOM 667 O O . ALA A 1 88 ? -2.439 5.368 1.499 1.00 97.25 88 ALA A O 1
ATOM 668 N N . GLN A 1 89 ? -1.299 4.393 -0.152 1.00 97.06 89 GLN A N 1
ATOM 669 C CA . GLN A 1 89 ? 0.001 4.413 0.531 1.00 97.06 89 GLN A CA 1
ATOM 670 C C . GLN A 1 89 ? 0.882 5.588 0.094 1.00 97.06 89 GLN A C 1
ATOM 672 O O . GLN A 1 89 ? 1.792 5.985 0.817 1.00 97.06 89 GLN A O 1
ATOM 677 N N . PHE A 1 90 ? 0.631 6.169 -1.077 1.00 97.50 90 PHE A N 1
ATOM 678 C CA . PHE A 1 90 ? 1.455 7.246 -1.612 1.00 97.50 90 PHE A CA 1
ATOM 679 C C . PHE A 1 90 ? 1.218 8.578 -0.888 1.00 97.50 90 PHE A C 1
ATOM 681 O O . PHE A 1 90 ? 0.074 9.006 -0.709 1.00 97.50 90 PHE A O 1
ATOM 688 N N . ILE A 1 91 ? 2.310 9.249 -0.505 1.00 96.94 91 ILE A N 1
ATOM 689 C CA . ILE A 1 91 ? 2.285 10.594 0.084 1.00 96.94 91 ILE A CA 1
ATOM 690 C C . ILE A 1 91 ? 2.729 11.620 -0.957 1.00 96.94 91 ILE A C 1
ATOM 692 O O . ILE A 1 91 ? 1.984 12.551 -1.262 1.00 96.94 91 ILE A O 1
ATOM 696 N N . ARG A 1 92 ? 3.952 11.481 -1.485 1.00 96.69 92 ARG A N 1
ATOM 697 C CA . ARG A 1 92 ? 4.531 12.431 -2.448 1.00 96.69 92 ARG A CA 1
ATOM 698 C C . ARG A 1 92 ? 5.745 11.859 -3.175 1.00 96.69 92 ARG A C 1
ATOM 700 O O . ARG A 1 92 ? 6.359 10.907 -2.708 1.00 96.69 92 ARG A O 1
ATOM 707 N N . ALA A 1 93 ? 6.115 12.493 -4.285 1.00 96.12 93 ALA A N 1
ATOM 708 C CA . ALA A 1 93 ? 7.362 12.248 -5.002 1.00 96.12 93 ALA A CA 1
ATOM 709 C C . ALA A 1 93 ? 8.222 13.518 -4.980 1.00 96.12 93 ALA A C 1
ATOM 711 O O . ALA A 1 93 ? 7.730 14.607 -5.271 1.00 96.12 93 ALA A O 1
ATOM 712 N N . GLU A 1 94 ? 9.498 13.378 -4.634 1.00 94.25 94 GLU A N 1
ATOM 713 C CA . GLU A 1 94 ? 10.459 14.478 -4.525 1.00 94.25 94 GLU A CA 1
ATOM 714 C C . GLU A 1 94 ? 11.620 14.251 -5.494 1.00 94.25 94 GLU A C 1
ATOM 7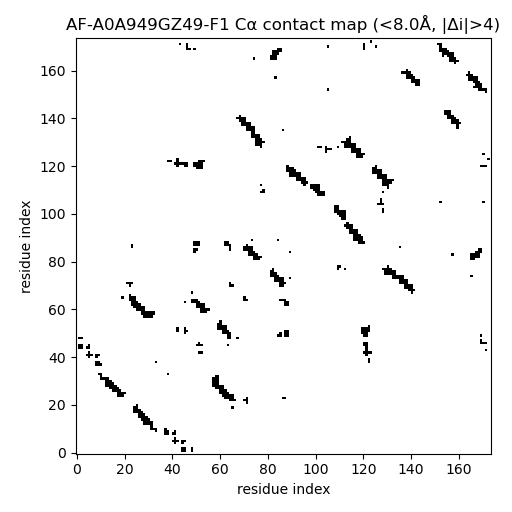16 O O . GLU A 1 94 ? 12.120 13.134 -5.610 1.00 94.25 94 GLU A O 1
ATOM 721 N N . THR A 1 95 ? 12.087 15.300 -6.174 1.00 91.38 95 THR A N 1
ATOM 722 C CA . THR A 1 95 ? 13.293 15.204 -7.008 1.00 91.38 95 THR A CA 1
ATOM 723 C C . THR A 1 95 ? 14.533 15.055 -6.134 1.00 91.38 95 THR A C 1
ATOM 725 O O . THR A 1 95 ? 14.796 15.893 -5.269 1.00 91.38 95 THR A O 1
ATOM 728 N N . VAL A 1 96 ? 15.328 14.021 -6.396 1.00 86.69 96 VAL A N 1
ATOM 729 C CA . VAL A 1 96 ? 16.608 13.806 -5.718 1.00 86.69 96 VAL A CA 1
ATOM 730 C C . VAL A 1 96 ? 17.655 14.716 -6.358 1.00 86.69 96 VAL A C 1
ATOM 732 O O . VAL A 1 96 ? 17.884 14.674 -7.566 1.00 86.69 96 VAL A O 1
ATOM 735 N N . LYS A 1 97 ? 18.292 15.577 -5.558 1.00 72.69 97 LYS A N 1
ATOM 736 C CA . LYS A 1 97 ? 19.398 16.426 -6.019 1.00 72.69 97 LYS A CA 1
ATOM 737 C C . LYS A 1 97 ? 20.726 15.707 -5.781 1.00 72.69 97 LYS A C 1
ATOM 739 O O . LYS A 1 97 ? 21.094 15.489 -4.634 1.00 72.69 97 LYS A O 1
ATOM 744 N N . GLY A 1 98 ? 21.459 15.410 -6.855 1.00 61.84 98 GLY A N 1
ATOM 745 C CA . GLY A 1 98 ? 22.900 15.139 -6.787 1.00 61.84 98 GLY A CA 1
ATOM 746 C C . GLY A 1 98 ? 23.343 13.730 -6.383 1.00 61.84 98 GLY A C 1
ATOM 747 O O . GLY A 1 98 ? 24.402 13.614 -5.779 1.00 61.84 98 GLY A O 1
ATOM 748 N N . ALA A 1 99 ? 22.608 12.668 -6.721 1.00 52.59 99 ALA A N 1
ATOM 749 C CA . ALA A 1 99 ? 23.091 11.307 -6.487 1.00 52.59 99 ALA A CA 1
ATOM 750 C C . ALA A 1 99 ? 22.977 10.447 -7.755 1.00 52.59 99 ALA A C 1
ATOM 752 O O . ALA A 1 99 ? 21.886 10.088 -8.183 1.00 52.59 99 ALA A O 1
ATOM 753 N N . GLU A 1 100 ? 24.128 10.110 -8.345 1.00 53.56 100 GLU A N 1
ATOM 754 C CA . GLU A 1 100 ? 24.260 9.114 -9.422 1.00 53.56 100 GLU A CA 1
ATOM 755 C C . GLU A 1 100 ? 23.968 7.677 -8.920 1.00 53.56 100 GLU A C 1
ATOM 757 O O . GLU A 1 100 ? 23.767 6.761 -9.715 1.00 53.56 100 GLU A O 1
ATOM 762 N N . SER A 1 101 ? 23.832 7.491 -7.601 1.00 55.16 101 SER A N 1
ATOM 763 C CA . SER A 1 101 ? 23.377 6.271 -6.926 1.00 55.16 101 SER A CA 1
ATOM 764 C C . SER A 1 101 ? 22.193 6.589 -6.005 1.00 55.16 101 SER A C 1
ATOM 766 O O . SER A 1 101 ? 22.351 7.353 -5.050 1.00 55.16 101 SER A O 1
ATOM 768 N N . GLY A 1 102 ? 21.017 6.013 -6.261 1.00 57.62 102 GLY A N 1
ATOM 769 C CA . GLY A 1 102 ? 19.951 6.010 -5.259 1.00 57.62 102 GLY A CA 1
ATOM 770 C C . GLY A 1 102 ? 20.387 5.124 -4.086 1.00 57.62 102 GLY A C 1
ATOM 771 O O . GLY A 1 102 ? 21.066 4.123 -4.324 1.00 57.62 102 GLY A O 1
ATOM 772 N N . PRO A 1 103 ? 20.087 5.484 -2.830 1.00 69.69 103 PRO A N 1
ATOM 773 C CA . PRO A 1 103 ? 20.425 4.625 -1.704 1.00 69.69 103 PRO A CA 1
ATOM 774 C C . PRO A 1 103 ? 19.631 3.316 -1.782 1.00 69.69 103 PRO A C 1
ATOM 776 O O . PRO A 1 103 ? 18.606 3.235 -2.466 1.00 69.69 103 PRO A O 1
ATOM 779 N N . ASP A 1 104 ? 20.119 2.301 -1.078 1.00 81.00 104 ASP A N 1
ATOM 780 C CA . ASP A 1 104 ? 19.422 1.026 -0.961 1.00 81.00 104 ASP A CA 1
ATOM 781 C C . ASP A 1 104 ? 18.063 1.234 -0.284 1.00 81.00 104 ASP A C 1
ATOM 783 O O . ASP A 1 104 ? 17.952 1.913 0.740 1.00 81.00 104 ASP A O 1
ATOM 787 N N . ASP A 1 105 ? 17.027 0.646 -0.870 1.00 87.94 105 ASP A N 1
ATOM 788 C CA . ASP A 1 105 ? 15.686 0.597 -0.302 1.00 87.94 105 ASP A CA 1
ATOM 789 C C . ASP A 1 105 ? 15.124 -0.829 -0.358 1.00 87.94 105 ASP A C 1
ATOM 791 O O . ASP A 1 105 ? 15.833 -1.795 -0.644 1.00 87.94 105 ASP A O 1
ATOM 795 N N . LEU A 1 106 ? 13.828 -0.969 -0.080 1.00 88.69 106 LEU A N 1
ATOM 796 C CA . LEU A 1 106 ? 13.127 -2.253 -0.071 1.00 88.69 106 LEU A CA 1
ATOM 797 C C . LEU A 1 106 ? 13.254 -3.034 -1.394 1.00 88.69 106 LEU A C 1
ATOM 799 O O . LEU A 1 106 ? 13.218 -4.262 -1.385 1.00 88.69 106 LEU A O 1
ATOM 803 N N . LEU A 1 107 ? 13.413 -2.339 -2.526 1.00 90.50 107 LEU A N 1
ATOM 804 C CA . LEU A 1 107 ? 13.557 -2.946 -3.853 1.00 90.50 107 LEU A CA 1
ATOM 805 C C . LEU A 1 107 ? 15.032 -3.205 -4.218 1.00 90.50 107 LEU A C 1
ATOM 807 O O . LEU A 1 107 ? 15.341 -3.515 -5.371 1.00 90.50 107 LEU A O 1
ATOM 811 N N . GLY A 1 108 ? 15.947 -3.064 -3.255 1.00 88.50 108 GLY A N 1
ATOM 812 C CA . GLY A 1 108 ? 17.387 -3.244 -3.409 1.00 88.50 108 GLY A CA 1
ATOM 813 C C . GLY A 1 108 ? 18.112 -1.951 -3.781 1.00 88.50 108 GLY A C 1
ATOM 814 O O . GLY A 1 108 ? 17.662 -0.849 -3.473 1.00 88.50 108 GLY A O 1
ATOM 815 N N . SER A 1 109 ? 19.242 -2.081 -4.471 1.00 85.50 109 SER A N 1
ATOM 816 C CA . SER A 1 109 ? 20.035 -0.942 -4.946 1.00 85.50 109 SER A CA 1
ATOM 817 C C . SER A 1 109 ? 19.500 -0.387 -6.269 1.00 85.50 109 SER A C 1
ATOM 819 O O . SER A 1 109 ? 18.926 -1.109 -7.091 1.00 85.50 109 SER A O 1
ATOM 821 N N . THR A 1 110 ? 19.712 0.905 -6.521 1.00 83.94 110 THR A N 1
ATOM 822 C CA . THR A 1 110 ? 19.400 1.529 -7.814 1.00 83.94 110 THR A CA 1
ATOM 823 C C . THR A 1 110 ? 20.425 2.593 -8.172 1.00 83.94 110 THR A C 1
ATOM 825 O O . THR A 1 110 ? 20.921 3.315 -7.312 1.00 83.94 110 THR A O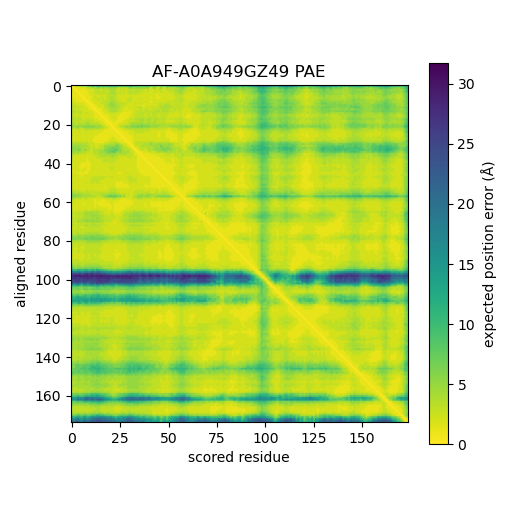 1
ATOM 828 N N . GLN A 1 111 ? 20.738 2.722 -9.458 1.00 79.06 111 GLN A N 1
ATOM 829 C CA . GLN A 1 111 ? 21.591 3.801 -9.960 1.00 79.06 111 GLN A CA 1
ATOM 830 C C . GLN A 1 111 ? 20.753 4.802 -10.748 1.00 79.06 111 GLN A C 1
ATOM 832 O O . GLN A 1 111 ? 19.749 4.431 -11.344 1.00 79.06 111 GLN A O 1
ATOM 837 N N . GLY A 1 112 ? 21.139 6.077 -10.719 1.00 76.12 112 GLY A N 1
ATOM 838 C CA . GLY A 1 112 ? 20.490 7.117 -11.522 1.00 76.12 112 GLY A CA 1
ATOM 839 C C . GLY A 1 112 ? 19.056 7.489 -11.126 1.00 76.12 112 GLY A C 1
ATOM 840 O O . GLY A 1 112 ? 18.391 8.174 -11.906 1.00 76.12 112 GLY A O 1
ATOM 841 N N . ALA A 1 113 ? 18.587 7.093 -9.936 1.00 84.62 113 ALA A N 1
ATOM 842 C CA . ALA A 1 113 ? 17.251 7.440 -9.463 1.00 84.62 113 ALA A CA 1
ATOM 843 C C . ALA A 1 113 ? 17.060 8.962 -9.393 1.00 84.62 113 ALA A C 1
ATOM 845 O O . ALA A 1 113 ? 17.859 9.694 -8.806 1.00 84.62 113 ALA A O 1
ATOM 846 N N . ARG A 1 114 ? 15.959 9.440 -9.973 1.00 89.69 114 ARG A N 1
ATOM 847 C CA . ARG A 1 114 ? 15.637 10.873 -10.072 1.00 89.69 114 ARG A CA 1
ATOM 848 C C . ARG A 1 114 ? 14.608 11.308 -9.044 1.00 89.69 114 ARG A C 1
ATOM 850 O O . ARG A 1 114 ? 14.502 12.500 -8.748 1.00 89.69 114 ARG A O 1
ATOM 857 N N . LEU A 1 115 ? 13.843 10.355 -8.521 1.00 93.44 115 LEU A N 1
ATOM 858 C CA . LEU A 1 115 ? 12.727 10.586 -7.621 1.00 93.44 115 LEU A CA 1
ATOM 859 C C . LEU A 1 115 ? 12.869 9.746 -6.352 1.00 93.44 115 LEU A C 1
ATOM 861 O O . LEU A 1 115 ? 13.242 8.576 -6.405 1.00 93.44 115 LEU A O 1
ATOM 865 N N . CYS A 1 116 ? 12.517 10.351 -5.221 1.00 93.69 116 CYS A N 1
ATOM 866 C CA . CYS A 1 116 ? 12.241 9.669 -3.965 1.00 93.69 116 CYS A CA 1
ATOM 867 C C . CYS A 1 116 ? 10.729 9.701 -3.729 1.00 93.69 116 CYS A C 1
ATOM 869 O O . CYS A 1 116 ? 10.130 10.768 -3.569 1.00 93.69 116 CYS A O 1
ATOM 871 N N . LEU A 1 117 ? 10.104 8.530 -3.744 1.00 95.81 117 LEU A N 1
ATOM 872 C CA . LEU A 1 117 ? 8.697 8.328 -3.438 1.00 95.81 117 LEU A CA 1
ATOM 873 C C . LEU A 1 117 ? 8.568 8.126 -1.932 1.00 95.81 117 LEU A C 1
ATOM 875 O O . LEU A 1 117 ? 9.069 7.146 -1.387 1.00 95.81 117 LEU A O 1
ATOM 879 N N . ARG A 1 118 ? 7.891 9.055 -1.262 1.00 96.56 118 ARG A N 1
ATOM 880 C CA . ARG A 1 118 ? 7.523 8.935 0.147 1.00 96.56 118 ARG A CA 1
ATOM 881 C C . ARG A 1 118 ? 6.175 8.243 0.237 1.00 96.56 118 ARG A C 1
ATOM 883 O O . ARG A 1 118 ? 5.184 8.716 -0.327 1.00 96.56 118 ARG A O 1
ATOM 890 N N . LEU A 1 11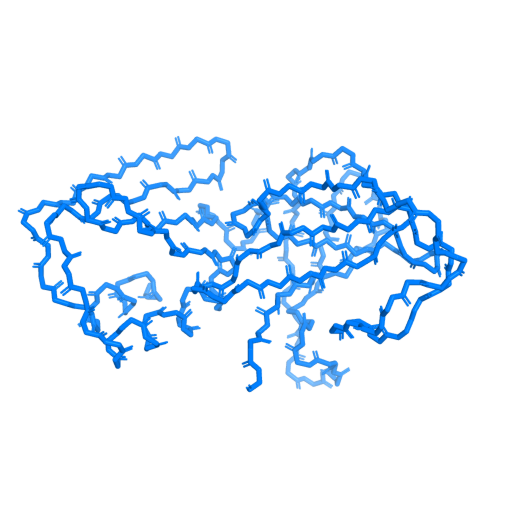9 ? 6.160 7.131 0.952 1.00 96.75 119 LEU A N 1
ATOM 891 C CA . LEU A 1 119 ? 5.003 6.285 1.170 1.00 96.75 119 LEU A CA 1
ATOM 892 C C . LEU A 1 119 ? 4.757 6.140 2.667 1.00 96.75 119 LEU A C 1
ATOM 894 O O . LEU A 1 119 ? 5.674 6.295 3.475 1.00 96.75 119 LEU A O 1
ATOM 898 N N . ARG A 1 120 ? 3.533 5.768 3.020 1.00 96.94 120 ARG A N 1
ATOM 899 C CA . ARG A 1 120 ? 3.215 5.210 4.326 1.00 96.94 120 ARG A CA 1
ATOM 900 C C . ARG A 1 120 ? 2.399 3.942 4.155 1.00 96.94 120 ARG A C 1
ATOM 902 O O . ARG A 1 120 ? 1.446 3.931 3.382 1.00 96.94 120 ARG A O 1
ATOM 909 N N . SER A 1 121 ? 2.788 2.887 4.855 1.00 95.81 121 SER A N 1
ATOM 910 C CA . SER A 1 121 ? 2.142 1.580 4.813 1.00 95.81 121 SER A CA 1
ATOM 911 C C . SER A 1 121 ? 1.763 1.172 6.228 1.00 95.81 121 SER A C 1
ATOM 913 O O . SER A 1 121 ? 2.630 0.972 7.078 1.00 95.81 121 SER A O 1
ATOM 915 N N . GLY A 1 122 ? 0.462 1.121 6.519 1.00 96.12 122 GLY A N 1
ATOM 916 C CA . GLY A 1 122 ? 0.017 1.173 7.912 1.00 96.12 122 GLY A CA 1
ATOM 917 C C . GLY A 1 122 ? 0.469 2.493 8.541 1.00 96.12 122 GLY A C 1
ATOM 918 O O . GLY A 1 122 ? 0.085 3.551 8.047 1.00 96.12 122 GLY A O 1
ATOM 919 N N . VAL A 1 123 ? 1.295 2.452 9.585 1.00 95.38 123 VAL A N 1
ATOM 920 C CA . VAL A 1 123 ? 1.932 3.656 10.161 1.00 95.38 123 VAL A CA 1
ATOM 921 C C . VAL A 1 123 ? 3.351 3.910 9.657 1.00 95.38 123 VAL A C 1
ATOM 923 O O . VAL A 1 123 ? 3.867 5.012 9.838 1.00 95.38 123 VAL A O 1
ATOM 926 N N . ASP A 1 124 ? 3.970 2.931 9.001 1.00 94.19 124 ASP A N 1
ATOM 927 C CA . ASP A 1 124 ? 5.397 2.967 8.690 1.00 94.19 124 ASP A CA 1
ATOM 928 C C . ASP A 1 124 ? 5.683 3.816 7.461 1.00 94.19 124 ASP A C 1
ATOM 930 O O . ASP A 1 124 ? 5.064 3.638 6.409 1.00 94.19 124 ASP A O 1
ATOM 934 N N . GLU A 1 125 ? 6.639 4.734 7.578 1.00 94.38 125 GLU A N 1
ATOM 935 C CA . GLU A 1 125 ? 7.107 5.528 6.448 1.00 94.38 125 GLU A CA 1
ATOM 936 C C . GLU A 1 125 ? 8.171 4.776 5.655 1.00 94.38 125 GLU A C 1
ATOM 938 O O . GLU A 1 125 ? 9.159 4.292 6.203 1.00 94.38 125 GLU A O 1
ATOM 943 N N . VAL A 1 126 ? 7.987 4.729 4.338 1.00 93.19 126 VAL A N 1
ATOM 944 C CA . VAL A 1 126 ? 8.899 4.049 3.417 1.00 93.19 126 VAL A CA 1
ATOM 945 C C . VAL A 1 126 ? 9.319 5.018 2.321 1.00 93.19 126 VAL A C 1
ATOM 947 O O . VAL A 1 126 ? 8.507 5.783 1.795 1.00 93.19 126 VAL A O 1
ATOM 950 N N . ALA A 1 127 ? 10.602 4.989 1.975 1.00 93.38 127 ALA A N 1
ATOM 951 C CA . ALA A 1 127 ? 11.139 5.685 0.818 1.00 93.38 127 ALA A CA 1
ATOM 952 C C . ALA A 1 127 ? 11.454 4.663 -0.275 1.00 93.38 127 ALA A C 1
ATOM 954 O O . ALA A 1 127 ? 12.170 3.702 -0.009 1.00 93.38 127 ALA A O 1
ATOM 955 N N . LEU A 1 128 ? 10.932 4.882 -1.483 1.00 94.06 128 LEU A N 1
ATOM 956 C CA . LEU A 1 128 ? 11.325 4.133 -2.676 1.00 94.06 128 LEU A CA 1
ATOM 957 C C . LEU A 1 128 ? 11.978 5.064 -3.691 1.00 94.06 128 LEU A C 1
ATOM 959 O O . LEU A 1 128 ? 11.530 6.194 -3.883 1.00 94.06 128 LEU A O 1
ATOM 963 N N . TYR A 1 129 ? 13.006 4.587 -4.374 1.00 93.56 129 TYR A N 1
ATOM 964 C CA . TYR A 1 129 ? 13.726 5.341 -5.391 1.00 93.56 129 TYR A CA 1
ATOM 965 C C . TYR A 1 129 ? 13.344 4.870 -6.792 1.00 93.56 129 TYR A C 1
ATOM 967 O O . TYR A 1 129 ? 13.259 3.667 -7.061 1.00 93.56 129 TYR A O 1
ATOM 975 N N . ALA A 1 130 ? 13.089 5.839 -7.671 1.00 93.94 130 ALA A N 1
ATOM 976 C CA . ALA A 1 130 ? 12.561 5.615 -9.011 1.00 93.94 130 ALA A CA 1
ATOM 977 C C . ALA A 1 130 ? 13.164 6.584 -10.040 1.00 93.94 130 ALA A C 1
ATOM 979 O O . ALA A 1 130 ? 13.615 7.687 -9.709 1.00 93.94 130 ALA A O 1
ATOM 980 N N . ASP A 1 131 ? 13.115 6.177 -11.303 1.00 92.81 131 ASP A N 1
ATOM 981 C CA . ASP A 1 131 ? 13.546 6.966 -12.458 1.00 92.81 131 ASP A CA 1
ATOM 982 C C . ASP A 1 131 ? 12.441 7.937 -12.896 1.00 92.81 131 ASP A C 1
ATOM 984 O O . ASP A 1 131 ? 12.696 9.114 -13.163 1.00 92.81 131 ASP A O 1
ATOM 988 N N . GLU A 1 132 ? 11.197 7.451 -12.922 1.00 93.06 132 GLU A N 1
ATOM 989 C CA . GLU A 1 132 ? 9.997 8.214 -13.271 1.00 93.06 132 GLU A CA 1
ATOM 990 C C . GLU A 1 132 ? 8.759 7.711 -12.515 1.00 93.06 132 GLU A C 1
ATOM 992 O O . GLU A 1 132 ? 8.669 6.544 -12.136 1.00 93.06 132 GLU A O 1
ATOM 997 N N . VAL A 1 133 ? 7.774 8.596 -12.344 1.00 95.62 133 VAL A N 1
ATOM 998 C CA . VAL A 1 133 ? 6.408 8.250 -11.928 1.00 95.62 133 VAL A CA 1
ATOM 999 C C . VAL A 1 133 ? 5.493 8.447 -13.128 1.00 95.62 133 VAL A C 1
ATOM 1001 O O . VAL A 1 133 ? 5.501 9.512 -13.749 1.00 95.62 133 VAL A O 1
ATOM 1004 N N . ARG A 1 134 ? 4.700 7.428 -13.451 1.00 94.31 134 ARG A N 1
ATOM 1005 C CA . ARG A 1 134 ? 3.715 7.468 -14.534 1.00 94.31 134 ARG A CA 1
ATOM 1006 C C . ARG A 1 134 ? 2.373 8.013 -14.028 1.00 94.31 134 ARG A C 1
ATOM 1008 O O . ARG A 1 134 ? 2.143 8.054 -12.816 1.00 94.31 134 ARG A O 1
ATOM 1015 N N . PRO A 1 135 ? 1.468 8.441 -14.930 1.00 93.94 135 PRO A N 1
ATOM 1016 C CA . PRO A 1 135 ? 0.136 8.885 -14.537 1.00 93.94 135 PRO A CA 1
ATOM 1017 C C . PRO A 1 135 ? -0.587 7.843 -13.681 1.00 93.94 135 PRO A C 1
ATOM 1019 O O . PRO A 1 135 ? -0.528 6.647 -13.959 1.00 93.94 135 PRO A O 1
ATOM 1022 N N . PHE A 1 136 ? -1.277 8.308 -12.639 1.00 94.69 136 PHE A N 1
ATOM 1023 C CA . PHE A 1 136 ? -2.021 7.417 -11.753 1.00 94.69 136 PHE A CA 1
ATOM 1024 C C . PHE A 1 136 ? -3.168 6.767 -12.509 1.00 94.69 136 PHE A C 1
ATOM 1026 O O . PHE A 1 136 ? -3.901 7.432 -13.245 1.00 94.69 136 PHE A O 1
ATOM 1033 N N . GLU A 1 137 ? -3.363 5.480 -12.267 1.00 94.44 137 GLU A N 1
ATOM 1034 C CA . GLU A 1 137 ? -4.304 4.677 -13.027 1.00 94.44 137 GLU A CA 1
ATOM 1035 C C . GLU A 1 137 ? -5.085 3.740 -12.111 1.00 94.44 137 GLU A C 1
ATOM 1037 O O . GLU A 1 137 ? -4.605 3.310 -11.066 1.00 94.44 137 GLU A O 1
ATOM 1042 N N . VAL A 1 138 ? -6.313 3.422 -12.509 1.00 95.56 138 VAL A N 1
ATOM 1043 C CA . VAL A 1 138 ? -7.084 2.333 -11.920 1.00 95.56 138 VAL A CA 1
ATOM 1044 C C . VAL A 1 138 ? -6.740 1.024 -12.630 1.00 95.56 138 VAL A C 1
ATOM 1046 O O . VAL A 1 138 ? -7.095 0.847 -13.792 1.00 95.56 138 VAL A O 1
ATOM 1049 N N . MET A 1 139 ? -6.117 0.092 -11.915 1.00 96.00 139 MET A N 1
ATOM 1050 C CA . MET A 1 139 ? -5.646 -1.191 -12.436 1.00 96.00 139 MET A CA 1
ATOM 1051 C C . MET A 1 139 ? -6.377 -2.365 -11.782 1.00 96.00 139 MET A C 1
ATOM 1053 O O . MET A 1 139 ? -6.772 -2.296 -10.617 1.00 96.00 139 MET A O 1
ATOM 1057 N N . ASN A 1 140 ? -6.549 -3.460 -12.520 1.00 96.38 140 ASN A N 1
ATOM 1058 C CA . ASN A 1 140 ? -7.006 -4.723 -11.947 1.00 96.38 140 ASN A CA 1
ATOM 1059 C C . ASN A 1 140 ? -5.851 -5.388 -11.203 1.00 96.38 140 ASN A C 1
ATOM 1061 O O . ASN A 1 140 ? -4.735 -5.420 -11.713 1.00 96.38 140 ASN A O 1
ATOM 1065 N N . ALA A 1 141 ? -6.125 -5.925 -10.022 1.00 95.25 141 ALA A N 1
ATOM 1066 C CA . ALA A 1 141 ? -5.115 -6.503 -9.154 1.00 95.25 141 ALA A CA 1
ATOM 1067 C C . ALA A 1 141 ? -5.284 -8.016 -9.037 1.00 95.25 141 ALA A C 1
ATOM 1069 O O . ALA A 1 141 ? -6.384 -8.518 -8.795 1.00 95.25 141 ALA A O 1
ATOM 1070 N N . PHE A 1 142 ? -4.171 -8.728 -9.185 1.00 94.69 142 PHE A N 1
ATOM 1071 C CA . PHE A 1 142 ? -4.098 -10.177 -9.091 1.00 94.69 142 PHE A CA 1
ATOM 1072 C C . PHE A 1 142 ? -3.019 -10.537 -8.079 1.00 94.69 142 PHE A C 1
ATOM 1074 O O . PHE A 1 142 ? -1.845 -10.236 -8.287 1.00 94.69 142 PHE A O 1
ATOM 1081 N N . LEU A 1 143 ? -3.423 -11.161 -6.974 1.00 92.31 143 LEU A N 1
ATOM 1082 C CA . LEU A 1 143 ? -2.485 -11.643 -5.964 1.00 92.31 143 LEU A CA 1
ATOM 1083 C C . LEU A 1 143 ? -1.635 -12.781 -6.528 1.00 92.31 143 LEU A C 1
ATOM 1085 O O . LEU A 1 143 ? -2.116 -13.578 -7.341 1.00 92.31 143 LEU A O 1
ATOM 1089 N N . LEU A 1 144 ? -0.386 -12.870 -6.074 1.00 90.50 144 LEU A N 1
ATOM 1090 C CA . LEU A 1 144 ? 0.450 -14.014 -6.413 1.00 90.50 144 LEU A CA 1
ATOM 1091 C C . LEU A 1 144 ? -0.140 -15.301 -5.809 1.00 90.50 144 LEU A C 1
ATOM 1093 O O . LEU A 1 144 ? -0.522 -15.317 -4.636 1.00 90.50 144 LEU A O 1
ATOM 1097 N N . PRO A 1 145 ? -0.220 -16.399 -6.582 1.00 88.94 145 PRO A N 1
ATOM 1098 C CA . PRO A 1 145 ? -0.563 -17.701 -6.031 1.00 88.94 145 PRO A CA 1
ATOM 1099 C C . PRO A 1 145 ? 0.483 -18.145 -4.994 1.00 88.94 145 PRO A C 1
ATOM 1101 O O . PRO A 1 145 ? 1.669 -17.910 -5.220 1.00 88.94 145 PRO A O 1
ATOM 1104 N N . PRO A 1 146 ? 0.106 -18.895 -3.939 1.00 85.44 146 PRO A N 1
ATOM 1105 C CA . PRO A 1 146 ? 1.049 -19.356 -2.909 1.00 85.44 146 PRO A CA 1
ATOM 1106 C C . PRO A 1 146 ? 2.221 -20.208 -3.421 1.00 85.44 146 PRO A C 1
ATOM 1108 O O . PRO A 1 146 ? 3.206 -20.383 -2.718 1.00 85.44 146 PRO A O 1
ATOM 1111 N N . ALA A 1 147 ? 2.100 -20.776 -4.624 1.00 90.94 147 ALA A N 1
ATOM 1112 C CA . ALA A 1 147 ? 3.143 -21.581 -5.258 1.00 90.94 147 ALA A CA 1
ATOM 1113 C C . ALA A 1 147 ? 4.242 -20.745 -5.943 1.00 90.94 147 ALA A C 1
ATOM 1115 O O . ALA A 1 147 ? 5.229 -21.312 -6.402 1.00 90.94 147 ALA A O 1
ATOM 1116 N N . VAL A 1 148 ? 4.057 -19.427 -6.074 1.00 90.06 148 VAL A N 1
ATOM 1117 C CA . VAL A 1 148 ? 5.034 -18.529 -6.695 1.00 90.06 148 VAL A CA 1
ATOM 1118 C C . VAL A 1 148 ? 5.916 -17.934 -5.606 1.00 90.06 148 VAL A C 1
ATOM 1120 O O . VAL A 1 148 ? 5.433 -17.194 -4.753 1.00 90.06 148 VAL A O 1
ATOM 1123 N N . GLU A 1 149 ? 7.212 -18.236 -5.653 1.00 90.88 149 GLU A N 1
ATOM 1124 C CA . GLU A 1 149 ? 8.194 -17.573 -4.797 1.00 90.88 149 GLU A CA 1
ATOM 1125 C C . GLU A 1 149 ? 8.368 -16.117 -5.233 1.00 90.88 149 GLU A C 1
ATOM 1127 O O . GLU A 1 149 ? 8.645 -15.826 -6.400 1.00 90.88 149 GLU A O 1
ATOM 1132 N N . ALA A 1 150 ? 8.208 -15.197 -4.286 1.00 90.25 150 ALA A N 1
ATOM 1133 C CA . ALA A 1 150 ? 8.417 -13.778 -4.503 1.00 90.25 150 ALA A CA 1
ATOM 1134 C C . ALA A 1 150 ? 8.930 -13.106 -3.223 1.00 90.25 150 ALA A C 1
ATOM 1136 O O . ALA A 1 150 ? 8.693 -13.617 -2.125 1.00 90.25 150 ALA A O 1
ATOM 1137 N N . PRO A 1 151 ? 9.624 -11.962 -3.345 1.00 90.81 151 PRO A N 1
A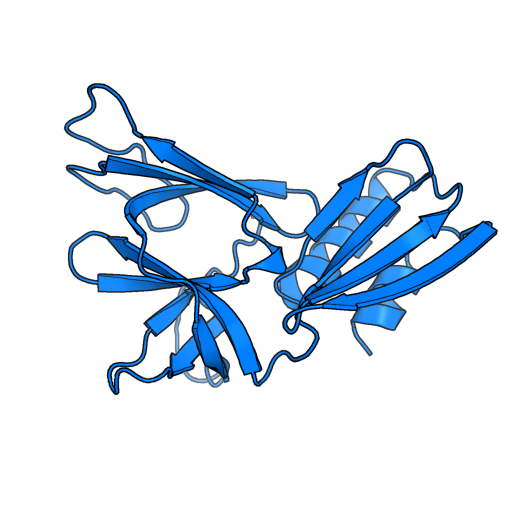TOM 1138 C CA . PRO A 1 151 ? 9.966 -11.142 -2.190 1.00 90.81 151 PRO A CA 1
ATOM 1139 C C . PRO A 1 151 ? 8.718 -10.733 -1.397 1.00 90.81 151 PRO A C 1
ATOM 1141 O O . PRO A 1 151 ? 7.671 -10.479 -1.987 1.00 90.81 151 PRO A O 1
ATOM 1144 N N . GLU A 1 152 ? 8.846 -10.587 -0.076 1.00 88.94 152 GLU A N 1
ATOM 1145 C CA . GLU A 1 152 ? 7.721 -10.276 0.829 1.00 88.94 152 GLU A CA 1
ATOM 1146 C C . GLU A 1 152 ? 6.994 -8.967 0.489 1.00 88.94 152 GLU A C 1
ATOM 1148 O O . GLU A 1 152 ? 5.814 -8.802 0.786 1.00 88.94 152 GLU A O 1
ATOM 1153 N N . TRP A 1 153 ? 7.685 -8.039 -0.172 1.00 91.56 153 TRP A N 1
ATOM 1154 C CA . TRP A 1 153 ? 7.124 -6.767 -0.617 1.00 91.56 153 TRP A CA 1
ATOM 1155 C C . TRP A 1 153 ? 6.304 -6.863 -1.911 1.00 91.56 153 TRP A C 1
ATOM 1157 O O . TRP A 1 153 ? 5.719 -5.862 -2.332 1.00 91.56 153 TRP A O 1
ATOM 1167 N N . VAL A 1 154 ? 6.250 -8.032 -2.560 1.00 93.56 154 VAL A N 1
ATOM 1168 C CA . VAL A 1 154 ? 5.429 -8.279 -3.751 1.00 93.56 154 VAL A CA 1
ATOM 1169 C C . VAL A 1 154 ? 4.102 -8.905 -3.341 1.00 93.56 154 VAL A C 1
ATOM 1171 O O . VAL A 1 154 ? 4.042 -10.065 -2.944 1.00 93.56 154 VAL A O 1
ATOM 1174 N N . ALA A 1 155 ? 3.008 -8.170 -3.524 1.00 91.94 155 ALA A N 1
ATOM 1175 C CA . ALA A 1 155 ? 1.669 -8.713 -3.292 1.00 91.94 155 ALA A CA 1
ATOM 1176 C C . ALA A 1 155 ? 1.112 -9.465 -4.511 1.00 91.94 155 ALA A C 1
ATOM 1178 O O . ALA A 1 155 ? 0.270 -10.357 -4.383 1.00 91.94 155 ALA A O 1
ATOM 1179 N N . GLY A 1 156 ? 1.527 -9.078 -5.716 1.00 94.38 156 GLY A N 1
ATOM 1180 C CA . GLY A 1 156 ? 0.796 -9.432 -6.923 1.00 94.38 156 GLY A CA 1
ATOM 1181 C C . GLY A 1 156 ? 1.297 -8.745 -8.178 1.00 94.38 156 GLY A C 1
ATOM 1182 O O . GLY A 1 156 ? 2.370 -8.141 -8.217 1.00 94.38 156 GLY A O 1
ATOM 1183 N N . VAL A 1 157 ? 0.446 -8.791 -9.194 1.00 95.62 157 VAL A N 1
ATOM 1184 C CA . VAL A 1 157 ? 0.578 -8.004 -10.416 1.00 95.62 157 VAL A CA 1
ATOM 1185 C C . VAL A 1 157 ? -0.652 -7.129 -10.618 1.00 95.62 157 VAL A C 1
ATOM 1187 O O . VAL A 1 157 ? -1.778 -7.515 -10.293 1.00 95.62 157 VAL A O 1
ATOM 1190 N N . LEU A 1 158 ? -0.432 -5.942 -11.171 1.00 96.31 158 LEU A N 1
ATOM 1191 C CA . LEU A 1 158 ? -1.472 -5.020 -11.601 1.00 96.31 158 LEU A CA 1
ATOM 1192 C C . LEU A 1 158 ? -1.534 -5.000 -13.126 1.00 96.31 158 LEU A C 1
ATOM 1194 O O . LEU A 1 158 ? -0.505 -4.959 -13.794 1.00 96.31 158 LEU A O 1
ATOM 1198 N N . VAL A 1 159 ? -2.741 -5.005 -13.680 1.00 95.44 159 VAL A N 1
ATOM 1199 C CA . VAL A 1 159 ? -2.978 -4.912 -15.124 1.00 95.44 159 VAL A CA 1
ATOM 1200 C C . VAL A 1 159 ? -3.885 -3.716 -15.386 1.00 95.44 159 VAL A C 1
ATOM 1202 O O . VAL A 1 159 ? -5.033 -3.685 -14.933 1.00 95.44 159 VAL A O 1
ATOM 1205 N N . GLY A 1 160 ? -3.340 -2.712 -16.072 1.00 90.56 160 GLY A N 1
ATOM 1206 C CA . GLY A 1 160 ? -4.034 -1.479 -16.444 1.00 90.56 160 GLY A CA 1
ATOM 1207 C C . GLY A 1 160 ? -4.437 -1.454 -17.917 1.00 90.56 160 GLY A C 1
ATOM 1208 O O . GLY A 1 160 ? -4.716 -2.484 -18.527 1.00 90.56 160 GLY A O 1
ATOM 1209 N N . ALA A 1 161 ? -4.461 -0.253 -18.486 1.00 84.06 161 ALA A N 1
ATOM 1210 C CA . ALA A 1 161 ? -4.711 0.018 -19.894 1.00 84.06 161 ALA A CA 1
ATOM 1211 C C . ALA A 1 161 ? -3.548 -0.440 -20.780 1.00 84.06 161 ALA A C 1
ATOM 1213 O O . ALA A 1 161 ? -3.762 -0.819 -21.931 1.00 84.06 161 ALA A O 1
ATOM 1214 N N . VAL A 1 162 ? -2.323 -0.420 -20.247 1.00 79.06 162 VAL A N 1
ATOM 1215 C CA . VAL A 1 162 ? -1.172 -1.059 -20.889 1.00 79.06 162 VAL A CA 1
ATOM 1216 C C . VAL A 1 162 ? -1.229 -2.556 -20.591 1.00 79.06 162 VAL A C 1
ATOM 1218 O O . VAL A 1 162 ? -1.474 -2.964 -19.458 1.00 79.06 162 VAL A O 1
ATOM 1221 N N . THR A 1 163 ? -1.011 -3.379 -21.617 1.00 73.62 163 THR A N 1
ATOM 1222 C CA . THR A 1 163 ? -1.128 -4.844 -21.531 1.00 73.62 163 THR A CA 1
ATOM 1223 C C . THR A 1 163 ? -0.035 -5.507 -20.697 1.00 73.62 163 THR A C 1
ATOM 1225 O O . THR A 1 163 ? -0.187 -6.662 -20.311 1.00 73.62 163 THR A O 1
ATOM 1228 N N . GLU A 1 164 ? 1.071 -4.810 -20.442 1.00 88.56 164 GLU A N 1
ATOM 1229 C CA . GLU A 1 164 ? 2.176 -5.327 -19.640 1.00 88.56 164 GLU A CA 1
ATOM 1230 C C . GLU A 1 164 ? 1.809 -5.319 -18.147 1.00 88.56 164 GLU A C 1
ATOM 1232 O O . GLU A 1 164 ? 1.449 -4.265 -17.613 1.00 88.56 164 GLU A O 1
ATOM 1237 N N . PRO A 1 165 ? 1.899 -6.470 -17.455 1.00 91.69 165 PRO A N 1
ATOM 1238 C CA . PRO A 1 165 ? 1.688 -6.527 -16.018 1.00 91.69 165 PRO A CA 1
ATOM 1239 C C . PRO A 1 165 ? 2.730 -5.696 -15.267 1.00 91.69 165 PRO A C 1
ATOM 1241 O O . PRO A 1 165 ? 3.923 -5.735 -15.566 1.00 91.69 165 PRO A O 1
ATOM 1244 N N . VAL A 1 166 ? 2.272 -4.986 -14.245 1.00 95.56 166 VAL A N 1
ATOM 1245 C CA . VAL A 1 166 ? 3.090 -4.161 -13.358 1.00 95.56 166 VAL A CA 1
ATOM 1246 C C . VAL A 1 166 ? 3.252 -4.872 -12.020 1.00 95.56 166 VAL A C 1
ATOM 1248 O O . VAL A 1 166 ? 2.286 -5.417 -11.490 1.00 95.56 166 VAL A O 1
ATOM 1251 N N . ILE A 1 167 ? 4.454 -4.861 -11.444 1.00 95.94 167 ILE A N 1
ATOM 1252 C CA . ILE A 1 167 ? 4.709 -5.511 -10.150 1.00 95.94 167 ILE A CA 1
ATOM 1253 C C . ILE A 1 167 ? 4.026 -4.706 -9.038 1.00 95.94 167 ILE A C 1
ATOM 1255 O O . ILE A 1 167 ? 4.323 -3.522 -8.854 1.00 95.94 167 ILE A O 1
ATOM 1259 N N . TRP A 1 168 ? 3.115 -5.336 -8.290 1.00 96.00 168 TRP A N 1
ATOM 1260 C CA . TRP A 1 168 ? 2.428 -4.695 -7.171 1.00 96.00 168 TRP A CA 1
ATOM 1261 C C . TRP A 1 168 ? 3.286 -4.755 -5.908 1.00 96.00 168 TRP A C 1
ATOM 1263 O O . TRP A 1 168 ? 3.449 -5.814 -5.298 1.00 96.00 168 TRP A O 1
ATOM 1273 N N . VAL A 1 169 ? 3.790 -3.594 -5.504 1.00 95.88 169 VAL A N 1
ATOM 1274 C CA . VAL A 1 169 ? 4.559 -3.406 -4.279 1.00 95.88 169 VAL A CA 1
ATOM 1275 C C . VAL A 1 169 ? 3.617 -3.055 -3.127 1.00 95.88 169 VAL A C 1
ATOM 1277 O O . VAL A 1 169 ? 2.870 -2.075 -3.196 1.00 95.88 169 VAL A O 1
ATOM 1280 N N . VAL A 1 170 ? 3.690 -3.830 -2.049 1.00 92.44 170 VAL A N 1
ATOM 1281 C CA . VAL A 1 170 ? 3.096 -3.506 -0.749 1.00 92.44 170 VAL A CA 1
ATOM 1282 C C . VAL A 1 170 ? 4.244 -3.445 0.250 1.00 92.44 170 VAL A C 1
ATOM 1284 O O . VAL A 1 170 ? 4.739 -4.488 0.670 1.00 92.44 170 VAL A O 1
ATOM 1287 N N . PRO A 1 171 ? 4.714 -2.240 0.615 1.00 84.06 171 PRO A N 1
ATOM 1288 C CA . PRO A 1 171 ? 5.787 -2.119 1.584 1.00 84.06 171 PRO A CA 1
ATOM 1289 C C . PRO A 1 171 ? 5.326 -2.673 2.932 1.00 84.06 171 PRO A C 1
ATOM 1291 O O . PRO A 1 171 ? 4.369 -2.160 3.510 1.00 84.06 171 PRO A O 1
ATOM 1294 N N . ALA A 1 172 ? 5.981 -3.715 3.420 1.00 75.00 172 ALA A N 1
ATOM 1295 C CA . ALA A 1 172 ? 5.838 -4.183 4.790 1.00 75.00 172 ALA A CA 1
ATOM 1296 C C . ALA A 1 172 ? 7.098 -3.776 5.559 1.00 75.00 172 ALA A C 1
ATOM 1298 O O . ALA A 1 172 ? 8.201 -3.812 5.007 1.00 75.00 172 ALA A O 1
ATOM 1299 N N . SER A 1 173 ? 6.935 -3.344 6.805 1.00 55.28 173 SER A N 1
ATOM 1300 C CA . SER A 1 173 ? 8.055 -3.237 7.734 1.00 55.28 173 SER A CA 1
ATOM 1301 C C . SER A 1 173 ? 8.432 -4.647 8.198 1.00 55.28 173 SER A C 1
ATOM 1303 O O . SER A 1 173 ? 7.563 -5.433 8.579 1.00 55.28 173 SER A O 1
ATOM 1305 N N . SER A 1 174 ? 9.721 -4.973 8.093 1.00 46.47 174 SER A N 1
ATOM 1306 C CA . SER A 1 174 ? 10.340 -6.184 8.651 1.00 46.47 174 SER A CA 1
ATOM 1307 C C . SER A 1 174 ? 10.423 -6.124 10.171 1.00 46.47 174 SER A C 1
ATOM 1309 O O . SER A 1 174 ? 10.830 -5.039 10.651 1.00 46.47 174 SER A O 1
#

pLDDT: mean 91.07, std 9.04, range [46.47, 98.06]

Radius of gyration: 16.39 Å; Cα contacts (8 Å, |Δi|>4): 421; chains: 1; bounding box: 42×38×44 Å

Nearest PDB structures (foldseek):
  8c5v-assembly1_A  TM=5.647E-01  e=1.291E-05  Escherichia coli
  3ja6-assembly1_E  TM=5.966E-01  e=5.429E-05  Escherichia coli
  3ur1-assembly1_A  TM=5.427E-01  e=3.363E-05  Thermotoga maritima
  2ch4-assembly2_B  TM=5.555E-01  e=1.750E-04  Thermotoga maritima
  2ch4-assembly1_A  TM=5.371E-01  e=3.886E-04  Thermotoga maritima

Foldseek 3Di:
DLVVQLQVLFDQAPDWDWDADPQKIKIDRFPTDGDPVSLVSSLQSQLVQLAEWDQDPGYIITIGGNDQQKAFWWWFAFPNAIAIGGPRFWDDKDFDPDAQWDDQFPVGTGGPFGIWTWTHRHNDIGTDTGNGIDDTFTWGWDADDPVDDDPPQFGGWTDTPDRDTHTYGRDDDD

Mean predicted aligned error: 4.57 Å

Sequence (174 aa):
DYLISAMSVMPQPAAVKGSCQHQTLFIDLAELHAGAESLEKASKIVQILAGRIEETAEGLRLILPSSLSRLRAVPFVRNGLTYAVSWAQFIRAETVKGAESGPDDLLGSTQGARLCLRLRSGVDEVALYADEVRPFEVMNAFLLPPAVEAPEWVAGVLVGAVTEPVIWVVPASS

Solvent-accessible surface area (backbone atoms only — not comparable to full-atom values): 9205 Å² total; per-residue (Å²): 108,62,70,60,52,28,54,67,52,35,69,84,46,82,43,79,48,78,50,77,55,89,52,31,30,42,37,40,30,30,73,35,79,61,55,70,70,30,44,52,57,21,18,60,43,30,26,77,55,37,4,20,51,40,85,50,100,58,19,35,32,40,29,26,46,66,34,84,54,49,31,38,25,40,33,30,32,42,98,90,41,55,34,27,35,37,46,40,20,56,73,51,76,41,78,56,83,89,44,73,54,31,72,73,39,93,89,42,76,45,67,57,27,38,30,40,34,40,30,29,33,5,71,48,76,45,64,46,69,20,58,44,75,52,80,70,43,73,20,41,42,44,68,62,56,93,88,60,90,70,61,89,41,53,55,28,36,30,41,51,94,54,88,66,71,25,42,26,44,36,69,69,89,129

Secondary structure (DSSP, 8-state):
-HHHHHHHTSPPPSEEEEEEETTEEEEEEET----HHHHHHHHHHHHHTT-EEEEETTEEEEEEES-SSEEEEEEEEETTEEEEEETTTEEEEEEPPS-SEEEEETTEEEES--EEEEEEEBTEEEEEEESEEPPPEEEEEEEPPTTS---TTEEEEEE-SSSS-EEEE-----